Protein AF-A0A0D8X5M4-F1 (afdb_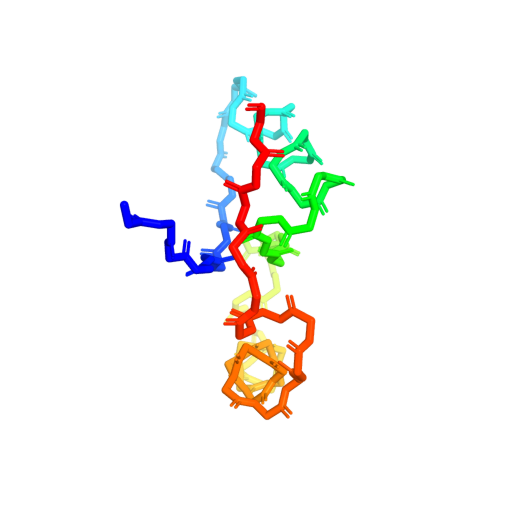monomer)

Radius of gyration: 11.65 Å; Cα contacts (8 Å, |Δi|>4): 66; chains: 1; bounding box: 23×24×27 Å

Nearest PDB structures (foldseek):
  6kqx-assembly1_A  TM=8.562E-01  e=4.544E-02  Bacillus subtilis subsp. subtilis str. 168
  6kqw-assembly1_A  TM=8.584E-01  e=7.249E-02  Bacillus subtilis subsp. subtilis str. 168
  7bov-assembly1_A  TM=8.546E-01  e=1.156E-01  Bacillus subtilis subsp. subtilis str. 168
  2iya-assembly1_A  TM=8.373E-01  e=3.362E-01  Streptomyces antibioticus
  3iaa-assembly1_A  TM=7.809E-01  e=1.782E+00  Micromonospora echinospora

pLDDT: mean 90.1, std 12.8, range [41.0, 98.38]

Structure (mmCIF, N/CA/C/O backbone):
data_AF-A0A0D8X5M4-F1
#
_entry.id   AF-A0A0D8X5M4-F1
#
loop_
_atom_site.group_PDB
_atom_site.id
_atom_site.type_symbol
_atom_site.label_atom_id
_atom_site.label_alt_id
_atom_site.label_comp_id
_atom_site.label_asym_id
_atom_site.label_entity_id
_atom_site.label_seq_id
_atom_site.pdbx_PDB_ins_code
_atom_site.Cartn_x
_atom_site.Cartn_y
_atom_site.Cartn_z
_atom_site.occupancy
_atom_site.B_iso_or_equiv
_atom_site.auth_seq_id
_atom_site.auth_comp_id
_atom_site.auth_asym_id
_atom_site.auth_atom_id
_atom_site.pdbx_PDB_model_num
ATOM 1 N N . MET A 1 1 ? -0.920 16.893 10.144 1.00 59.16 1 MET A N 1
ATOM 2 C CA . MET A 1 1 ? -1.971 15.862 9.970 1.00 59.16 1 MET A CA 1
ATOM 3 C C . MET A 1 1 ? -1.436 14.791 9.023 1.00 59.16 1 MET A C 1
ATOM 5 O O . MET A 1 1 ? -1.369 15.059 7.831 1.00 59.16 1 MET A O 1
ATOM 9 N N . GLY A 1 2 ? -0.989 13.635 9.527 1.00 75.69 2 GLY A N 1
ATOM 10 C CA . GLY A 1 2 ? -0.550 12.515 8.679 1.00 75.69 2 GLY A CA 1
ATOM 11 C C . GLY A 1 2 ? -1.746 11.652 8.277 1.00 75.69 2 GLY A C 1
ATOM 12 O O . GLY A 1 2 ? -2.572 11.345 9.132 1.00 75.69 2 GLY A O 1
ATOM 13 N N . LYS A 1 3 ? -1.867 11.302 6.993 1.00 86.50 3 LYS A N 1
ATOM 14 C CA . LYS A 1 3 ? -2.908 10.398 6.479 1.00 86.50 3 LYS A CA 1
ATOM 15 C C . LYS A 1 3 ? -2.237 9.127 5.959 1.00 86.50 3 LYS A C 1
ATOM 17 O O . LYS A 1 3 ? -1.233 9.263 5.256 1.00 86.50 3 LYS A O 1
ATOM 22 N N . PRO A 1 4 ? -2.765 7.931 6.263 1.00 92.44 4 PRO A N 1
ATOM 23 C CA . PRO A 1 4 ? -2.240 6.7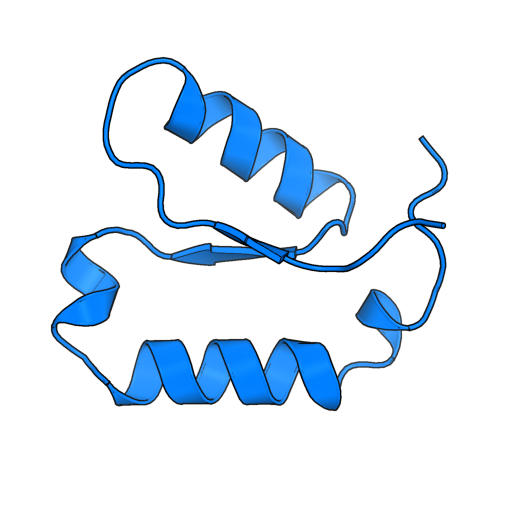12 5.675 1.00 92.44 4 PRO A CA 1
ATOM 24 C C . PRO A 1 4 ? -2.501 6.680 4.162 1.00 92.44 4 PRO A C 1
ATOM 26 O O . PRO A 1 4 ? -3.475 7.272 3.688 1.00 92.44 4 PRO A O 1
ATOM 29 N N . ALA A 1 5 ? -1.649 5.987 3.403 1.00 94.06 5 ALA A N 1
ATOM 30 C CA . ALA A 1 5 ? -1.784 5.889 1.948 1.00 94.06 5 ALA A CA 1
ATOM 31 C C . ALA A 1 5 ? -1.559 4.468 1.414 1.00 94.06 5 ALA A C 1
ATOM 33 O O . ALA A 1 5 ? -0.746 3.707 1.936 1.00 94.06 5 ALA A O 1
ATOM 34 N N . ILE A 1 6 ? -2.252 4.132 0.327 1.00 96.56 6 ILE A N 1
ATOM 35 C CA . ILE A 1 6 ? -1.925 2.976 -0.511 1.00 96.56 6 ILE A CA 1
ATOM 36 C C . ILE A 1 6 ? -1.107 3.512 -1.686 1.00 96.56 6 ILE A C 1
ATOM 38 O O . ILE A 1 6 ? -1.597 4.335 -2.457 1.00 96.56 6 ILE A O 1
ATOM 42 N N . LEU A 1 7 ? 0.148 3.087 -1.797 1.00 96.69 7 LEU A N 1
ATOM 43 C CA . LEU A 1 7 ? 1.074 3.533 -2.835 1.00 96.69 7 LEU A CA 1
ATOM 44 C C . LEU A 1 7 ? 1.208 2.467 -3.915 1.00 96.69 7 LEU A C 1
ATOM 46 O O . LEU A 1 7 ? 1.498 1.314 -3.606 1.00 96.69 7 LEU A O 1
ATOM 50 N N . VAL A 1 8 ? 1.061 2.880 -5.174 1.00 97.75 8 VAL A N 1
ATOM 51 C CA . VAL A 1 8 ? 1.313 2.038 -6.349 1.00 97.75 8 VAL A CA 1
ATOM 52 C C . VAL A 1 8 ? 2.444 2.667 -7.165 1.00 97.75 8 VAL A C 1
ATOM 54 O O . VAL A 1 8 ? 2.172 3.519 -8.013 1.00 97.75 8 VAL A O 1
ATOM 57 N N . PRO A 1 9 ? 3.720 2.338 -6.887 1.00 96.75 9 PRO A N 1
ATOM 58 C CA . PRO A 1 9 ? 4.838 2.911 -7.623 1.00 96.75 9 PRO A CA 1
ATOM 59 C C . PRO A 1 9 ? 4.814 2.436 -9.078 1.00 96.75 9 PRO A C 1
ATOM 61 O O . PRO A 1 9 ? 4.574 1.260 -9.358 1.00 96.75 9 PRO A O 1
ATOM 64 N N . LEU A 1 10 ? 5.077 3.355 -10.008 1.00 96.31 10 LEU A N 1
ATOM 65 C CA . LEU A 1 10 ? 5.066 3.053 -11.441 1.00 96.31 10 LEU A CA 1
ATOM 66 C C . LEU A 1 10 ? 6.475 2.915 -12.023 1.00 96.31 10 LEU A C 1
ATOM 68 O O . LEU A 1 10 ? 6.698 2.064 -12.881 1.00 96.31 10 LEU A O 1
ATOM 72 N N . CYS A 1 11 ? 7.414 3.763 -11.597 1.00 92.69 11 CYS A N 1
ATOM 73 C CA . CYS A 1 11 ? 8.761 3.844 -12.160 1.00 92.69 11 CYS A CA 1
ATOM 74 C C . CYS A 1 11 ? 9.699 4.646 -11.240 1.00 92.69 11 CYS A C 1
ATOM 76 O O . CYS A 1 11 ? 9.247 5.480 -10.453 1.00 92.69 11 CYS A O 1
ATOM 78 N N . GLY A 1 12 ? 11.009 4.423 -11.382 1.00 94.62 12 GLY A N 1
ATOM 79 C CA . GLY A 1 12 ? 12.046 5.280 -10.813 1.00 94.62 12 GLY A CA 1
ATOM 80 C C . GLY A 1 12 ? 12.185 5.162 -9.297 1.00 94.62 12 GLY A C 1
ATOM 81 O O . GLY A 1 12 ? 12.136 4.073 -8.723 1.00 94.62 12 GLY A O 1
ATOM 82 N N . ASP A 1 13 ? 12.381 6.301 -8.641 1.00 96.12 13 ASP A N 1
ATOM 83 C CA . ASP A 1 13 ? 12.597 6.398 -7.196 1.00 96.12 13 ASP A CA 1
ATOM 84 C C . ASP A 1 13 ? 11.332 6.113 -6.368 1.00 96.12 13 ASP A C 1
ATOM 86 O O . ASP A 1 13 ? 11.429 5.840 -5.169 1.00 96.12 13 ASP A O 1
ATOM 90 N N . GLN A 1 14 ? 10.153 6.092 -6.999 1.00 95.25 14 GLN A N 1
ATOM 91 C CA . GLN A 1 14 ? 8.879 5.802 -6.341 1.00 95.25 14 GLN A CA 1
ATOM 92 C C . GLN A 1 14 ? 8.885 4.451 -5.623 1.00 95.25 14 GLN A C 1
ATOM 94 O O . GLN A 1 14 ? 8.294 4.331 -4.550 1.00 95.25 14 GLN A O 1
ATOM 99 N N . THR A 1 15 ? 9.580 3.441 -6.155 1.00 95.06 15 THR A N 1
ATOM 100 C CA . THR A 1 15 ? 9.727 2.139 -5.487 1.00 95.06 15 THR A CA 1
ATOM 101 C C . THR A 1 15 ? 10.452 2.296 -4.151 1.00 95.06 15 THR A C 1
ATOM 103 O O . THR A 1 15 ? 9.986 1.816 -3.121 1.00 95.06 15 THR A O 1
ATOM 106 N N . ARG A 1 16 ? 11.558 3.049 -4.123 1.00 95.56 16 ARG A N 1
ATOM 107 C CA . ARG A 1 16 ? 12.312 3.308 -2.890 1.00 95.56 16 ARG A CA 1
ATOM 108 C C . ARG A 1 16 ? 11.511 4.170 -1.914 1.00 95.56 16 ARG A C 1
ATOM 110 O O . ARG A 1 16 ? 11.464 3.856 -0.726 1.00 95.56 16 ARG A O 1
ATOM 117 N N . ASN A 1 17 ? 10.864 5.224 -2.406 1.00 95.06 17 ASN A N 1
ATOM 118 C CA . ASN A 1 17 ? 10.100 6.158 -1.578 1.00 95.06 17 ASN A CA 1
ATOM 119 C C . ASN A 1 17 ? 8.871 5.481 -0.953 1.00 95.06 17 ASN A C 1
ATOM 121 O O . ASN A 1 17 ? 8.615 5.658 0.237 1.00 95.06 17 ASN A O 1
ATOM 125 N N . SER A 1 18 ? 8.152 4.650 -1.714 1.00 95.50 18 SER A N 1
ATOM 126 C CA . SER A 1 18 ? 6.997 3.894 -1.212 1.00 95.50 18 SER A CA 1
ATOM 127 C C . SER A 1 18 ? 7.396 2.858 -0.160 1.00 95.50 18 SER A C 1
ATOM 129 O O . SER A 1 18 ? 6.758 2.795 0.890 1.00 95.50 18 SER A O 1
ATOM 131 N N . HIS A 1 19 ? 8.495 2.123 -0.367 1.00 94.56 19 HIS A N 1
ATOM 132 C CA . HIS A 1 19 ? 9.030 1.211 0.648 1.00 94.56 19 HIS A CA 1
ATOM 133 C C . HIS A 1 19 ? 9.467 1.936 1.923 1.00 94.56 19 HIS A C 1
ATOM 135 O O . HIS A 1 19 ? 9.192 1.463 3.027 1.00 94.56 19 HIS A O 1
ATOM 141 N N . MET A 1 20 ? 10.131 3.088 1.798 1.00 94.44 20 MET A N 1
ATOM 142 C CA . MET A 1 20 ? 10.495 3.903 2.959 1.00 94.44 20 MET A CA 1
ATOM 143 C C . MET A 1 20 ? 9.253 4.389 3.704 1.00 94.44 20 MET A C 1
ATOM 145 O O . MET A 1 20 ? 9.212 4.311 4.929 1.00 94.44 20 MET A O 1
ATOM 149 N N . PHE A 1 21 ? 8.224 4.831 2.985 1.00 92.06 21 PHE A N 1
ATOM 150 C CA . PHE A 1 21 ? 6.969 5.271 3.580 1.00 92.06 21 PHE A CA 1
ATOM 151 C C . PHE A 1 21 ? 6.247 4.141 4.329 1.00 92.06 21 PHE A C 1
ATOM 153 O O . PHE A 1 21 ? 5.863 4.325 5.484 1.00 92.06 21 PHE A O 1
ATOM 160 N N . SER A 1 22 ? 6.120 2.947 3.736 1.00 92.69 22 SER A N 1
ATOM 161 C CA . SER A 1 22 ? 5.487 1.808 4.416 1.00 92.69 22 SER A CA 1
ATOM 162 C C . SER A 1 22 ? 6.306 1.299 5.603 1.00 92.69 22 SER A C 1
ATOM 164 O O . SER A 1 22 ? 5.731 0.901 6.612 1.00 92.69 22 SER A O 1
ATOM 166 N N . LYS A 1 23 ? 7.645 1.350 5.527 1.00 91.06 23 LYS A N 1
ATOM 167 C CA . LYS A 1 23 ? 8.542 0.962 6.629 1.00 91.06 23 LYS A CA 1
ATOM 168 C C . LYS A 1 23 ? 8.343 1.821 7.881 1.00 91.06 23 LYS A C 1
ATOM 170 O O . LYS A 1 23 ? 8.462 1.303 8.985 1.00 91.06 23 LYS A O 1
ATOM 175 N N . HIS A 1 24 ? 8.011 3.100 7.716 1.00 89.12 24 HIS A N 1
ATOM 176 C CA . HIS A 1 24 ? 7.706 4.008 8.828 1.00 89.12 24 HIS A CA 1
ATOM 177 C C . HIS A 1 24 ? 6.223 3.975 9.235 1.00 89.12 24 HIS A C 1
ATOM 179 O O . HIS A 1 24 ? 5.742 4.884 9.901 1.00 89.12 24 HIS A O 1
ATOM 185 N N . GLY A 1 25 ? 5.476 2.942 8.830 1.00 87.69 25 GLY A N 1
ATOM 186 C CA . GLY A 1 25 ? 4.065 2.788 9.189 1.00 87.69 25 GLY A CA 1
ATOM 187 C C . GLY A 1 25 ? 3.123 3.714 8.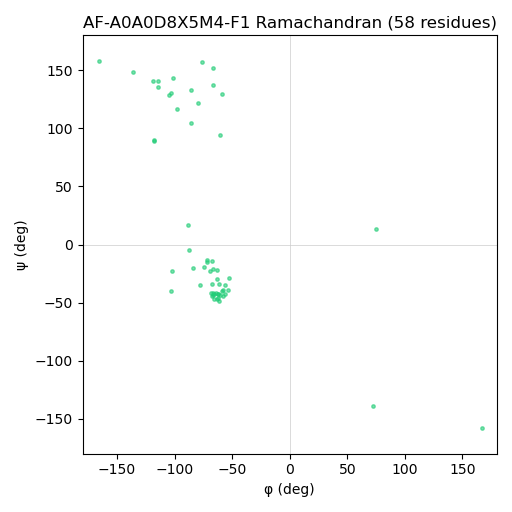423 1.00 87.69 25 GLY A C 1
ATOM 188 O O . GLY A 1 25 ? 1.959 3.839 8.789 1.00 87.69 25 GLY A O 1
ATOM 189 N N . GLY A 1 26 ? 3.591 4.353 7.347 1.00 89.25 26 GLY A N 1
ATOM 190 C CA . GLY A 1 26 ? 2.787 5.342 6.638 1.00 89.25 26 GLY A CA 1
ATOM 191 C C . GLY A 1 26 ? 1.680 4.757 5.782 1.00 89.25 26 GLY A C 1
ATOM 192 O O . GLY A 1 26 ? 0.732 5.458 5.432 1.00 89.25 26 GLY A O 1
ATOM 193 N N . GLY A 1 27 ? 1.763 3.475 5.437 1.00 93.62 27 GLY A N 1
ATOM 194 C CA . GLY A 1 27 ? 0.776 2.877 4.561 1.00 93.62 27 GLY A CA 1
ATOM 195 C C . GLY A 1 27 ? 1.169 1.524 4.006 1.00 93.62 27 GLY A C 1
ATOM 196 O O . GLY A 1 27 ? 2.008 0.819 4.569 1.00 93.62 27 GLY A O 1
ATOM 197 N N . ILE A 1 28 ? 0.539 1.180 2.891 1.00 96.50 28 ILE A N 1
ATOM 198 C CA . ILE A 1 28 ? 0.673 -0.102 2.200 1.00 96.50 28 ILE A CA 1
ATOM 199 C C . ILE A 1 28 ? 1.230 0.173 0.807 1.00 96.50 28 ILE A C 1
ATOM 201 O O . ILE A 1 28 ? 0.833 1.142 0.161 1.00 96.50 28 ILE A O 1
ATOM 205 N N . VAL A 1 29 ? 2.136 -0.679 0.333 1.00 97.38 29 VAL A N 1
ATOM 206 C CA . VAL A 1 29 ? 2.606 -0.648 -1.057 1.00 97.38 29 VAL A CA 1
ATOM 207 C C . VAL A 1 29 ? 1.956 -1.800 -1.808 1.00 97.38 29 VAL A C 1
ATOM 209 O O . VAL A 1 29 ? 2.025 -2.940 -1.354 1.00 97.38 29 VAL A O 1
ATOM 212 N N . LEU A 1 30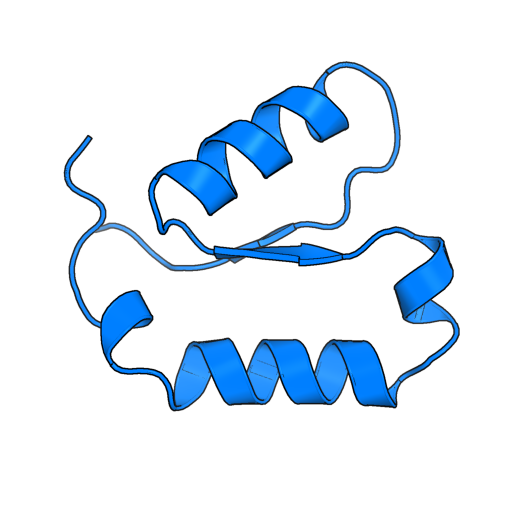 ? 1.346 -1.497 -2.948 1.00 98.06 30 LEU A N 1
ATOM 213 C CA . LEU A 1 30 ? 0.890 -2.477 -3.929 1.00 98.06 30 LEU A CA 1
ATOM 214 C C . LEU A 1 30 ? 1.699 -2.288 -5.210 1.00 98.06 30 LEU A C 1
ATOM 216 O O . LEU A 1 30 ? 1.972 -1.162 -5.612 1.00 98.06 30 LEU A O 1
ATOM 220 N N . LEU A 1 31 ? 2.076 -3.368 -5.879 1.00 96.31 31 LEU A N 1
ATOM 221 C CA . LEU A 1 31 ? 2.674 -3.283 -7.207 1.00 96.31 31 LEU A CA 1
ATOM 222 C C . LEU A 1 31 ? 1.589 -2.995 -8.249 1.00 96.31 31 LEU A C 1
ATOM 224 O O . LEU A 1 31 ? 0.420 -3.322 -8.060 1.00 96.31 31 LEU A O 1
ATOM 228 N N . LYS A 1 32 ? 1.967 -2.434 -9.403 1.00 95.44 32 LYS A N 1
ATOM 229 C CA . LYS A 1 32 ? 1.021 -2.208 -10.512 1.00 95.44 32 LYS A CA 1
ATOM 230 C C . LYS A 1 32 ? 0.273 -3.493 -10.909 1.00 95.44 32 LYS A C 1
ATOM 232 O O . LYS A 1 32 ? -0.924 -3.435 -11.168 1.00 95.44 32 LYS A O 1
ATOM 237 N N . SER A 1 33 ? 0.959 -4.637 -10.915 1.00 96.44 33 SER A N 1
ATOM 238 C CA . SER A 1 33 ? 0.375 -5.956 -11.207 1.00 96.44 33 SER A CA 1
ATOM 239 C C . SER A 1 33 ? -0.627 -6.433 -10.149 1.00 96.44 33 SER A C 1
ATOM 241 O O . SER A 1 33 ? -1.492 -7.257 -10.437 1.00 96.44 33 SER A O 1
ATOM 243 N N . ASP A 1 34 ? -0.582 -5.902 -8.924 1.00 97.69 34 ASP A N 1
ATOM 244 C CA . ASP A 1 34 ? -1.572 -6.234 -7.898 1.00 97.69 34 ASP A CA 1
ATOM 245 C C . ASP A 1 34 ? -2.955 -5.666 -8.231 1.00 97.69 34 ASP A C 1
ATOM 247 O O . ASP A 1 34 ? -3.959 -6.216 -7.783 1.00 97.69 34 ASP A O 1
ATOM 251 N N . LEU A 1 35 ? -3.027 -4.618 -9.060 1.00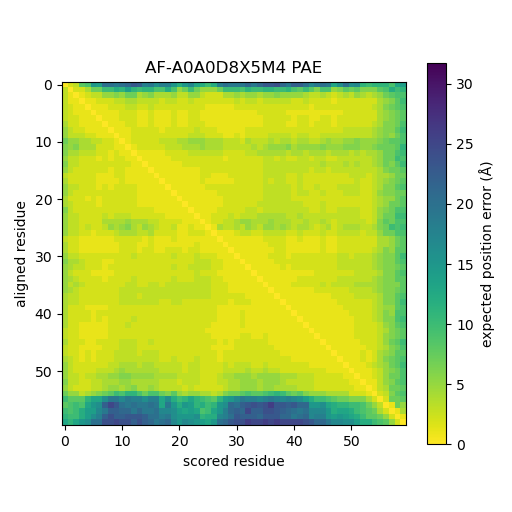 96.25 35 LEU A N 1
ATOM 252 C CA . LEU A 1 35 ? -4.292 -4.019 -9.494 1.00 96.25 35 LEU A CA 1
ATOM 253 C C . LEU A 1 35 ? -5.073 -4.894 -10.482 1.00 96.25 35 LEU A C 1
ATOM 255 O O . LEU A 1 35 ? -6.272 -4.688 -10.650 1.00 96.25 35 LEU A O 1
ATOM 259 N N . GLU A 1 36 ? -4.434 -5.901 -11.080 1.00 97.81 36 GLU A N 1
ATOM 260 C CA . GLU A 1 36 ? -5.118 -6.943 -11.862 1.00 97.81 36 GLU A CA 1
ATOM 261 C C . GLU A 1 36 ? -6.003 -7.834 -10.974 1.00 97.81 36 GLU A C 1
ATOM 263 O O . GLU A 1 36 ? -6.871 -8.551 -11.465 1.00 97.81 36 GLU A O 1
ATOM 268 N N . HIS A 1 37 ? -5.813 -7.759 -9.652 1.00 97.94 37 HIS A N 1
ATOM 269 C CA . HIS A 1 37 ? -6.522 -8.543 -8.653 1.00 97.94 37 HIS A CA 1
ATOM 270 C C . HIS A 1 37 ? -7.322 -7.601 -7.737 1.00 97.94 37 HIS A C 1
ATOM 272 O O . HIS A 1 37 ? -6.816 -7.193 -6.688 1.00 97.94 37 HIS A O 1
ATOM 278 N N . PRO A 1 38 ? -8.591 -7.275 -8.061 1.00 97.50 38 PRO A N 1
ATOM 279 C CA . PRO A 1 38 ? -9.401 -6.322 -7.291 1.00 97.50 38 PRO A CA 1
ATOM 280 C C . PRO A 1 38 ? -9.482 -6.631 -5.789 1.00 97.50 38 PRO A C 1
ATOM 282 O O . PRO A 1 38 ? -9.586 -5.721 -4.965 1.00 97.50 38 PRO A O 1
ATOM 285 N N . GLN A 1 39 ? -9.378 -7.913 -5.426 1.00 98.38 39 GLN A N 1
ATOM 286 C CA . GLN A 1 39 ? -9.336 -8.366 -4.039 1.00 98.38 39 GLN A CA 1
ATOM 287 C C . 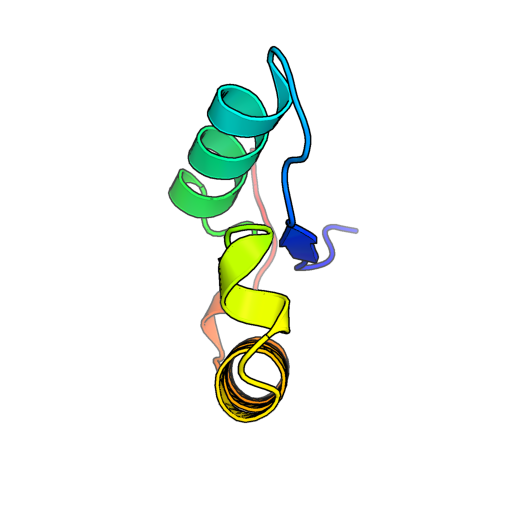GLN A 1 39 ? -8.163 -7.754 -3.258 1.00 98.38 39 GLN A C 1
ATOM 289 O O . GLN A 1 39 ? -8.359 -7.318 -2.129 1.00 98.38 39 GLN A O 1
ATOM 294 N N . LYS A 1 40 ? -6.976 -7.620 -3.866 1.00 98.19 40 LYS A N 1
ATOM 295 C CA . LYS A 1 40 ? -5.801 -7.032 -3.202 1.00 98.19 40 LYS A CA 1
ATOM 296 C C . LYS A 1 40 ? -6.017 -5.561 -2.852 1.00 98.19 40 LYS A C 1
ATOM 298 O O . LYS A 1 40 ? -5.674 -5.135 -1.753 1.00 98.19 40 LYS A O 1
ATOM 303 N N . LEU A 1 41 ? -6.628 -4.791 -3.757 1.00 97.88 41 LEU A N 1
ATOM 304 C CA . LEU A 1 41 ? -6.967 -3.391 -3.490 1.00 97.88 41 LEU A CA 1
ATOM 305 C C . LEU A 1 41 ? -8.033 -3.277 -2.395 1.00 97.88 41 LEU A C 1
ATOM 307 O O . LEU A 1 41 ? -7.901 -2.458 -1.486 1.00 97.88 41 LEU A O 1
ATOM 311 N N . ARG A 1 42 ? -9.070 -4.120 -2.455 1.00 98.19 42 ARG A N 1
ATOM 312 C CA . ARG A 1 42 ? -10.109 -4.194 -1.421 1.00 98.19 42 ARG A CA 1
ATOM 313 C C . ARG A 1 42 ? -9.513 -4.520 -0.050 1.00 98.19 42 ARG A C 1
ATOM 315 O O . ARG A 1 42 ? -9.884 -3.882 0.931 1.00 98.19 42 ARG A O 1
ATOM 322 N N . ASP A 1 43 ? -8.600 -5.480 0.025 1.00 98.31 43 ASP A N 1
ATOM 323 C CA . ASP A 1 43 ? -7.969 -5.885 1.282 1.00 98.31 43 ASP A CA 1
ATOM 324 C C . ASP A 1 43 ? -7.063 -4.790 1.837 1.00 98.31 43 ASP A C 1
ATOM 326 O O . ASP A 1 43 ? -7.148 -4.484 3.024 1.00 98.31 43 ASP A O 1
ATOM 330 N N . ALA A 1 44 ? -6.288 -4.119 0.981 1.00 97.25 44 ALA A N 1
ATOM 331 C CA . ALA A 1 44 ? -5.492 -2.965 1.384 1.00 97.25 44 ALA A CA 1
ATOM 332 C C . ALA A 1 44 ? -6.372 -1.824 1.928 1.00 97.25 44 ALA A C 1
ATOM 334 O O . ALA A 1 44 ? -6.069 -1.259 2.976 1.00 97.25 44 ALA A O 1
ATOM 335 N N . LEU A 1 45 ? -7.498 -1.517 1.273 1.00 96.75 45 LEU A N 1
ATOM 336 C CA . LEU A 1 45 ? -8.464 -0.526 1.761 1.00 96.75 45 LEU A CA 1
ATOM 337 C C . LEU A 1 45 ? -9.058 -0.930 3.114 1.00 96.75 45 LEU A C 1
ATOM 339 O O . LEU A 1 45 ? -9.062 -0.130 4.050 1.00 96.75 45 LEU A O 1
ATOM 343 N N . ASN A 1 46 ? -9.516 -2.178 3.244 1.00 97.38 46 ASN A N 1
ATOM 344 C CA . ASN A 1 46 ? -10.032 -2.702 4.508 1.00 97.38 46 ASN A CA 1
ATOM 345 C C . ASN A 1 46 ? -8.989 -2.612 5.621 1.00 97.38 46 ASN A C 1
ATOM 347 O O . ASN A 1 46 ? -9.334 -2.273 6.752 1.00 97.38 46 ASN A O 1
ATOM 351 N N . GLN A 1 47 ? -7.725 -2.885 5.306 1.00 95.56 47 GLN A N 1
ATOM 352 C CA . GLN A 1 47 ? -6.632 -2.780 6.257 1.00 95.56 47 GLN A CA 1
ATOM 353 C C . GLN A 1 47 ? -6.412 -1.324 6.690 1.00 95.56 47 GLN A C 1
ATOM 355 O O . GLN A 1 47 ? -6.364 -1.064 7.887 1.00 95.56 47 GLN A O 1
ATOM 360 N N . ILE A 1 48 ? -6.372 -0.366 5.755 1.00 93.56 48 ILE A N 1
ATOM 361 C CA . ILE A 1 48 ? -6.254 1.067 6.079 1.00 93.56 48 ILE A CA 1
ATOM 362 C C . ILE A 1 48 ? -7.379 1.542 7.010 1.00 93.56 48 ILE A C 1
ATOM 3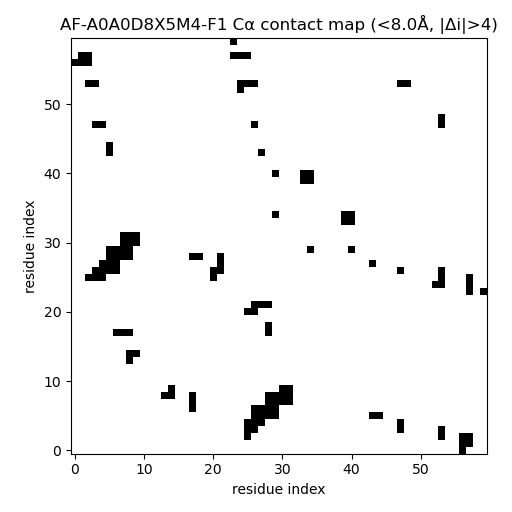64 O O . ILE A 1 48 ? -7.118 2.287 7.952 1.00 93.56 48 ILE A O 1
ATOM 368 N N . PHE A 1 49 ? -8.625 1.126 6.768 1.00 93.00 49 PHE A N 1
ATOM 369 C CA . PHE A 1 49 ? -9.766 1.603 7.556 1.00 93.00 49 PHE A CA 1
ATOM 370 C C . PHE A 1 49 ? -9.897 0.935 8.930 1.00 93.00 49 PHE A C 1
ATOM 372 O O . PHE A 1 49 ? -10.324 1.582 9.892 1.00 93.00 49 PHE A O 1
ATOM 379 N N . ASN A 1 50 ? -9.554 -0.351 9.034 1.00 94.31 50 ASN A N 1
ATOM 380 C CA . ASN A 1 50 ? -9.849 -1.141 10.231 1.00 94.31 50 ASN A CA 1
ATOM 381 C C . ASN A 1 50 ? -8.641 -1.347 11.149 1.00 94.31 50 ASN A C 1
ATOM 383 O O . ASN A 1 50 ? -8.827 -1.567 12.346 1.00 94.31 50 ASN A O 1
ATOM 387 N N . ASP A 1 51 ? -7.418 -1.240 10.636 1.00 91.81 51 ASP A N 1
ATOM 388 C CA . ASP A 1 51 ? -6.215 -1.418 11.439 1.00 91.81 51 ASP A CA 1
ATOM 389 C C . ASP A 1 51 ? -5.904 -0.153 12.253 1.00 91.81 51 ASP A C 1
ATOM 391 O O . ASP A 1 51 ? -5.726 0.947 11.721 1.00 91.81 51 ASP A O 1
ATOM 395 N N . SER A 1 52 ? -5.835 -0.302 13.577 1.00 89.00 52 SER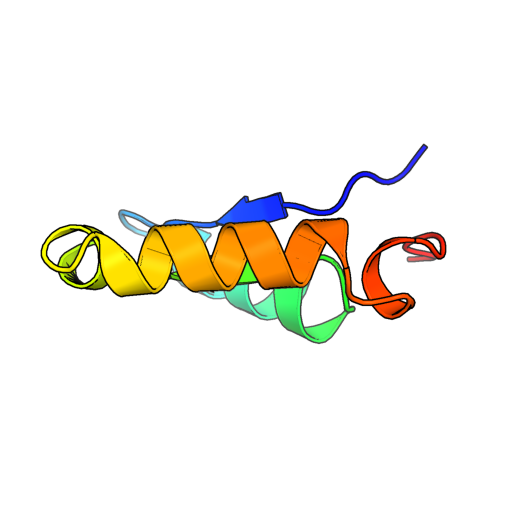 A N 1
ATOM 396 C CA . SER A 1 52 ? -5.569 0.803 14.500 1.00 89.00 52 SER A CA 1
ATOM 397 C C . SER A 1 52 ? -4.191 1.436 14.303 1.00 89.00 52 SER A C 1
ATOM 399 O O . SER A 1 52 ? -4.022 2.608 14.637 1.00 89.00 52 SER A O 1
ATOM 401 N N . ARG A 1 53 ? -3.233 0.722 13.701 1.00 86.50 53 ARG A N 1
ATOM 402 C CA . ARG A 1 53 ? -1.887 1.240 13.412 1.00 86.50 53 ARG A CA 1
ATOM 403 C C . ARG A 1 53 ? -1.911 2.420 12.443 1.00 86.50 53 ARG A C 1
ATOM 405 O O . ARG A 1 53 ? -1.085 3.313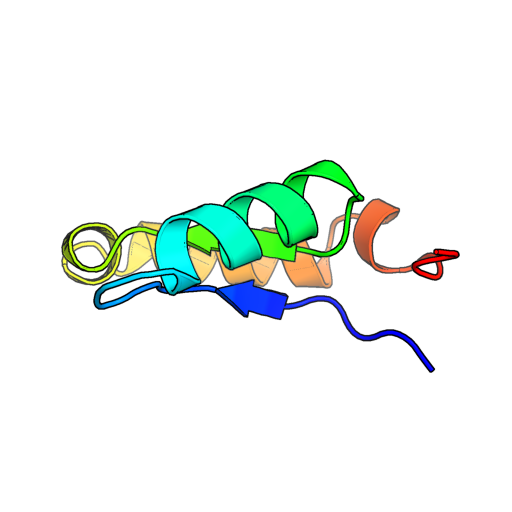 12.566 1.00 86.50 53 ARG A O 1
ATOM 412 N N . TYR A 1 54 ? -2.891 2.470 11.539 1.00 87.44 54 TYR A N 1
ATOM 413 C CA . TYR A 1 54 ? -3.071 3.584 10.601 1.00 87.44 54 TYR A CA 1
ATOM 414 C C . TYR A 1 54 ? -3.917 4.732 11.169 1.00 87.44 54 TYR A C 1
ATOM 416 O O . TYR A 1 54 ? -4.052 5.776 10.530 1.00 87.44 54 TYR A O 1
ATOM 424 N N . LYS A 1 55 ? -4.475 4.561 12.376 1.00 76.81 55 LYS A N 1
ATOM 425 C CA . LYS A 1 55 ? -5.211 5.610 13.100 1.00 76.81 55 LYS A CA 1
ATOM 426 C C . LYS A 1 55 ? -4.283 6.529 13.893 1.00 76.81 55 LYS A C 1
ATOM 428 O O . LYS A 1 55 ? -4.694 7.632 14.245 1.00 76.81 55 LYS A O 1
ATOM 433 N N . GLN A 1 56 ? -3.058 6.086 14.189 1.00 66.94 56 GLN A N 1
ATOM 434 C CA . GLN A 1 56 ? -2.086 6.859 14.955 1.00 66.94 56 GLN A CA 1
ATOM 435 C C . GLN A 1 56 ? -1.030 7.505 14.059 1.00 66.94 56 GLN A C 1
ATOM 437 O O . GLN A 1 56 ? -0.633 6.996 13.017 1.00 66.94 56 GLN A O 1
ATOM 442 N N . GLN A 1 57 ? -0.657 8.709 14.470 1.00 62.72 57 GLN A N 1
ATOM 443 C CA . GLN A 1 57 ? 0.104 9.684 13.712 1.00 62.72 57 GLN A CA 1
ATOM 444 C C . GLN A 1 57 ? 1.479 9.155 13.277 1.00 62.72 57 GLN A C 1
ATOM 446 O O . GLN A 1 57 ? 2.263 8.702 14.103 1.00 62.72 57 GLN A O 1
ATOM 451 N N . LEU A 1 58 ? 1.787 9.301 11.984 1.00 55.69 58 LEU A N 1
ATOM 452 C CA . LEU A 1 58 ? 3.151 9.288 11.450 1.00 55.69 58 LEU A CA 1
ATOM 453 C C . LEU A 1 58 ? 3.944 10.435 12.097 1.00 55.69 58 LEU A C 1
ATOM 455 O O . LEU A 1 58 ? 3.846 11.582 11.654 1.00 55.69 58 LEU A O 1
ATOM 459 N N . LEU A 1 59 ? 4.669 10.143 13.174 1.00 41.00 59 LEU A N 1
ATOM 460 C CA . LEU A 1 59 ? 5.754 10.987 13.662 1.00 41.00 59 LEU A CA 1
ATOM 461 C C . LEU A 1 59 ? 7.009 10.564 12.892 1.00 41.00 59 LEU A C 1
ATOM 463 O O . LEU A 1 59 ? 7.536 9.476 13.122 1.00 41.00 59 LEU A O 1
ATOM 467 N N . PHE A 1 60 ? 7.409 11.390 11.927 1.00 45.72 60 PHE A N 1
ATOM 468 C CA . PHE A 1 60 ? 8.773 11.391 11.405 1.00 45.72 60 PHE A CA 1
ATOM 469 C C . PHE A 1 60 ? 9.637 12.263 12.312 1.00 45.72 60 PHE A C 1
ATOM 471 O O . PHE A 1 60 ? 9.120 13.325 12.737 1.00 45.72 60 PHE A O 1
#

Foldseek 3Di:
DQAADEQEDDDDCSVVVVVVCVVLLRAHYDYPVCVVPVVSVVVRVVCCVPPCSRVDDSDD

Sequence (60 aa):
MGKPAILVPLCGDQTRNSHMFSKHGGGIVLLKSDLEHPQKLRDALNQIFNDSRYKQQLLF

Mean predicted aligned error: 4.0 Å

Solvent-accessible surface area (backbone atoms only — not comparable to full-atom values): 3628 Å² total; per-residue (Å²): 137,68,73,62,45,81,38,64,45,86,63,79,66,40,53,59,53,41,51,53,39,31,73,64,60,36,38,47,74,44,56,64,76,44,66,81,38,64,64,56,55,52,49,52,50,52,45,56,75,68,38,67,72,50,74,53,74,65,79,127

InterPro domains:
  IPR007235 Glycosyl transferase, family 28, C-terminal [PF04101] (2-55)
  IPR050271 UDP-glycosyltransferase [PTHR48043] (1-57)

Organism: Dictyocaulus viviparus (NCBI:txid29172)

Secondary structure (DSSP, 8-state):
----EEE---STTHHHHHHHHHHTTSEEE--GGGGGSHHHHHHHHHHHHH-GGGTS----